Protein AF-L5LMW7-F1 (afdb_monomer)

Secondary structure (DSSP, 8-state):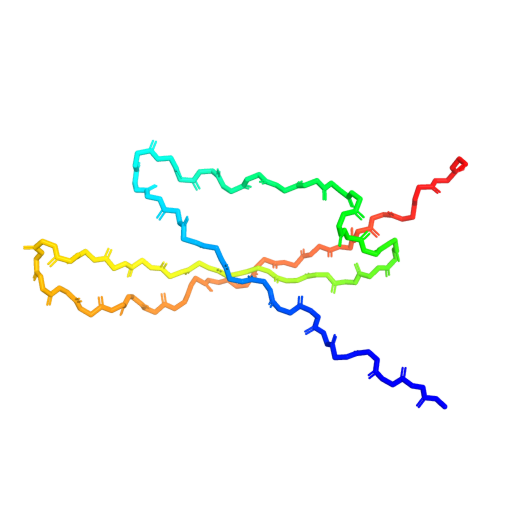
---PPP--------SSS------GGGSPTT-EEEE------GGGTPPPPPPPPPEEEE-PPP--

Radius of gyration: 15.25 Å; Cα contacts (8 Å, |Δi|>4): 53; chains: 1; bounding box: 36×22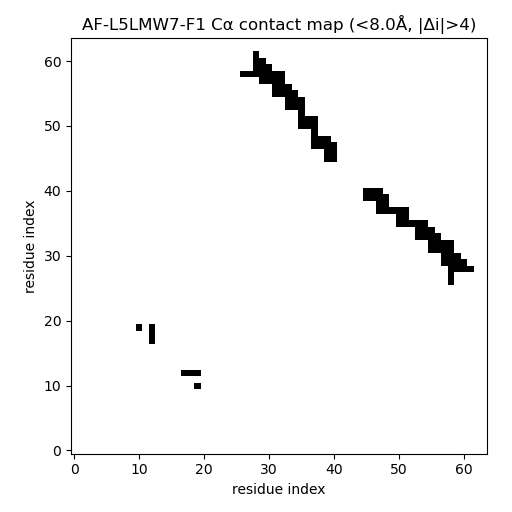×45 Å

Organism: Myotis davidii (NCBI:txid225400)

Mean predicted aligned error: 7.92 Å

Structure (mmCIF, N/CA/C/O backbone):
data_AF-L5LMW7-F1
#
_entry.id   AF-L5LMW7-F1
#
loop_
_atom_site.group_PDB
_atom_site.id
_atom_site.type_symbol
_atom_site.label_atom_id
_atom_site.label_alt_id
_atom_site.label_comp_id
_atom_site.label_asym_id
_atom_site.label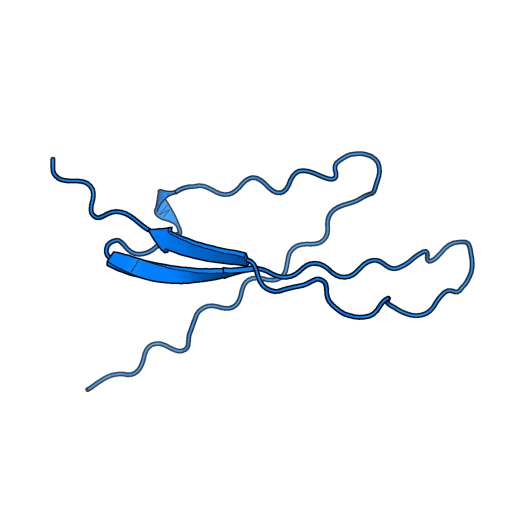_entity_id
_atom_site.label_seq_id
_atom_site.pdbx_PDB_ins_code
_atom_site.Cartn_x
_atom_site.Cartn_y
_atom_site.Cartn_z
_atom_site.occupancy
_atom_site.B_iso_or_equiv
_atom_site.auth_seq_id
_atom_site.auth_comp_id
_atom_site.auth_asym_id
_atom_site.auth_atom_id
_atom_site.pdbx_PDB_model_num
ATOM 1 N N . MET A 1 1 ? -3.911 -18.236 26.721 1.00 35.72 1 MET A N 1
ATOM 2 C CA . MET A 1 1 ? -3.523 -17.049 25.925 1.00 35.72 1 MET A CA 1
ATOM 3 C C . MET A 1 1 ? -3.222 -17.526 24.514 1.00 35.72 1 MET A C 1
ATOM 5 O O . MET A 1 1 ? -2.197 -18.157 24.320 1.00 35.72 1 MET A O 1
ATOM 9 N N . SER A 1 2 ? -4.148 -17.353 23.567 1.00 38.47 2 SER A N 1
ATOM 10 C CA . SER A 1 2 ? -3.964 -17.840 22.191 1.00 38.47 2 SER A CA 1
ATOM 11 C C . SER A 1 2 ? -3.449 -16.692 21.327 1.00 38.47 2 SER A C 1
ATOM 13 O O . SER A 1 2 ? -4.190 -15.746 21.057 1.00 38.47 2 SER A O 1
ATOM 15 N N . SER A 1 3 ? -2.174 -16.736 20.939 1.00 44.25 3 SER A N 1
ATOM 16 C CA . SER A 1 3 ? -1.597 -15.807 19.971 1.00 44.25 3 SER A CA 1
ATOM 17 C C . SER A 1 3 ? -2.182 -16.114 18.593 1.00 44.25 3 SER A C 1
ATOM 19 O O . SER A 1 3 ? -1.800 -17.076 17.933 1.00 44.25 3 SER A O 1
ATOM 21 N N . PHE A 1 4 ? -3.141 -15.305 18.140 1.00 49.12 4 PHE A N 1
ATOM 22 C CA . PHE A 1 4 ? -3.459 -15.284 16.717 1.00 49.12 4 PHE A CA 1
ATOM 23 C C . PHE A 1 4 ? -2.211 -14.773 15.992 1.00 49.12 4 PHE A C 1
ATOM 25 O O . PHE A 1 4 ? -1.747 -13.681 16.337 1.00 49.12 4 PHE A O 1
ATOM 32 N N . PRO A 1 5 ? -1.636 -15.527 15.038 1.00 50.72 5 PRO A N 1
ATOM 33 C CA . PRO A 1 5 ? -0.522 -15.011 14.266 1.00 50.72 5 PRO A CA 1
ATOM 34 C C . PRO A 1 5 ? -0.975 -13.703 13.604 1.00 50.72 5 PRO A C 1
ATOM 36 O O . PRO A 1 5 ? -2.135 -13.609 13.177 1.00 50.72 5 PRO A O 1
ATOM 39 N N . PRO A 1 6 ? -0.112 -12.675 13.549 1.00 56.28 6 PRO A N 1
ATOM 40 C CA . PRO A 1 6 ? 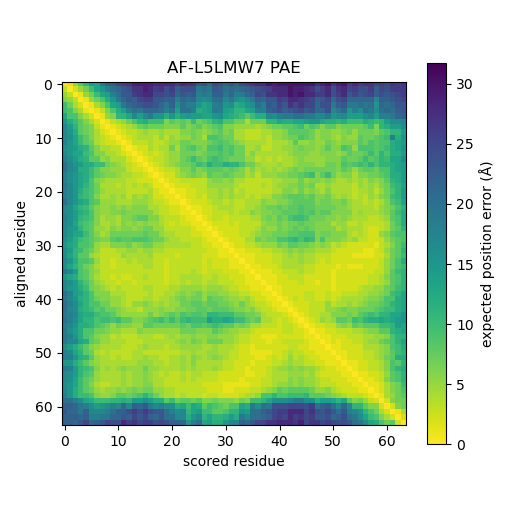-0.427 -11.472 12.800 1.00 56.28 6 PRO A CA 1
ATOM 41 C C . PRO A 1 6 ? -0.753 -11.903 11.370 1.00 56.28 6 PRO A C 1
ATOM 43 O O . PRO A 1 6 ? 0.073 -12.514 10.694 1.00 56.28 6 PRO A O 1
ATOM 46 N N . GLN A 1 7 ? -1.994 -11.662 10.946 1.00 67.25 7 GLN A N 1
ATOM 47 C CA . GLN A 1 7 ? -2.453 -11.996 9.604 1.00 67.25 7 GLN A CA 1
ATOM 48 C C . GLN A 1 7 ? -1.730 -11.050 8.643 1.00 67.25 7 GLN A C 1
ATOM 50 O O . GLN A 1 7 ? -2.144 -9.910 8.449 1.00 67.25 7 GLN A O 1
ATOM 55 N N . PHE A 1 8 ? -0.583 -11.482 8.124 1.00 69.50 8 PHE A N 1
ATOM 56 C CA . PHE A 1 8 ? 0.128 -10.761 7.081 1.00 69.50 8 PHE A CA 1
ATOM 57 C C . PHE A 1 8 ? -0.529 -11.104 5.748 1.00 69.50 8 PHE A C 1
ATOM 59 O O . PHE A 1 8 ? -0.616 -12.273 5.376 1.00 69.50 8 PHE A O 1
ATOM 66 N N . LEU A 1 9 ? -1.024 -10.083 5.056 1.00 77.69 9 LEU A N 1
ATOM 67 C CA . LEU A 1 9 ? -1.696 -10.226 3.774 1.00 77.69 9 LEU A CA 1
ATOM 68 C C . LEU A 1 9 ? -0.789 -9.659 2.685 1.00 77.69 9 LEU A C 1
ATOM 70 O O . LEU A 1 9 ? -0.376 -8.502 2.753 1.00 77.69 9 LEU A O 1
ATOM 74 N N . VAL A 1 10 ? -0.470 -10.490 1.694 1.00 79.12 10 VAL A N 1
ATOM 75 C CA . VAL A 1 10 ? 0.284 -10.087 0.504 1.00 79.12 10 VAL A CA 1
ATOM 76 C C . VAL A 1 10 ? -0.698 -9.958 -0.644 1.00 79.12 10 VAL A C 1
ATOM 78 O O . VAL A 1 10 ? -1.485 -10.868 -0.898 1.00 79.12 10 VAL A O 1
ATOM 81 N N . SER A 1 11 ? -0.670 -8.825 -1.334 1.00 81.38 11 SER A N 1
ATOM 82 C CA . SER A 1 11 ? -1.481 -8.597 -2.526 1.00 81.38 11 SER A CA 1
ATOM 83 C C . SER A 1 11 ? -0.610 -8.072 -3.648 1.00 81.38 11 SER A C 1
ATOM 85 O O . SER A 1 11 ? 0.193 -7.165 -3.441 1.00 81.38 11 SER A O 1
ATOM 87 N N . ASN A 1 12 ? -0.797 -8.642 -4.834 1.00 84.38 12 ASN A N 1
ATOM 88 C CA . ASN A 1 12 ? -0.158 -8.159 -6.045 1.00 84.38 12 ASN A CA 1
ATOM 89 C C . ASN A 1 12 ? -1.002 -7.028 -6.626 1.00 84.38 12 ASN A C 1
ATOM 91 O O . ASN A 1 12 ? -2.192 -7.204 -6.881 1.00 84.38 12 ASN A O 1
ATOM 95 N N . VAL A 1 13 ? -0.365 -5.884 -6.841 1.00 81.06 13 VAL A N 1
ATOM 96 C CA . VAL A 1 13 ? -0.918 -4.750 -7.584 1.00 81.06 13 VAL A CA 1
ATOM 97 C C . VAL A 1 13 ? -0.095 -4.554 -8.847 1.00 81.06 13 VAL A C 1
ATOM 99 O O . VAL A 1 13 ? 1.092 -4.882 -8.880 1.00 81.06 13 VAL A O 1
ATOM 102 N N . THR A 1 14 ? -0.726 -4.048 -9.898 1.00 85.81 14 THR A N 1
ATOM 103 C CA . THR A 1 14 ? -0.037 -3.735 -11.153 1.00 85.81 14 THR A CA 1
ATOM 104 C C . THR A 1 14 ? 0.173 -2.232 -11.260 1.00 85.81 14 THR A C 1
ATOM 106 O O . THR A 1 14 ? -0.480 -1.452 -10.571 1.00 85.81 14 THR A O 1
ATOM 109 N N . TYR A 1 15 ? 1.065 -1.798 -12.149 1.00 79.88 15 TYR A N 1
ATOM 110 C CA . TYR A 1 15 ? 1.24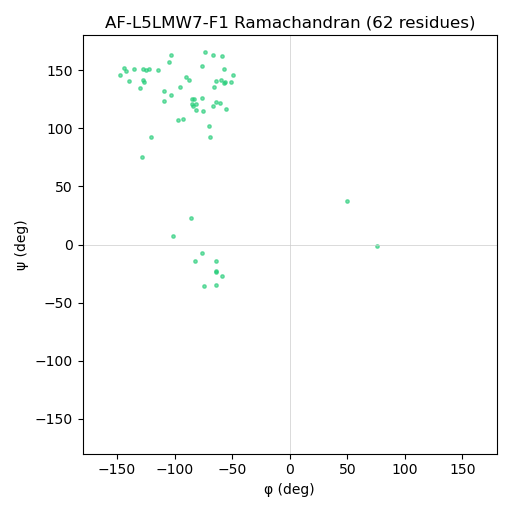3 -0.367 -12.414 1.00 79.88 15 TYR A CA 1
ATOM 111 C C . TYR A 1 15 ? -0.016 0.286 -13.014 1.00 79.88 15 TYR A C 1
ATOM 113 O O . TYR A 1 15 ? -0.185 1.497 -12.892 1.00 79.88 15 TYR A O 1
ATOM 121 N N . MET A 1 16 ? -0.894 -0.508 -13.641 1.00 85.12 16 MET A N 1
ATOM 122 C 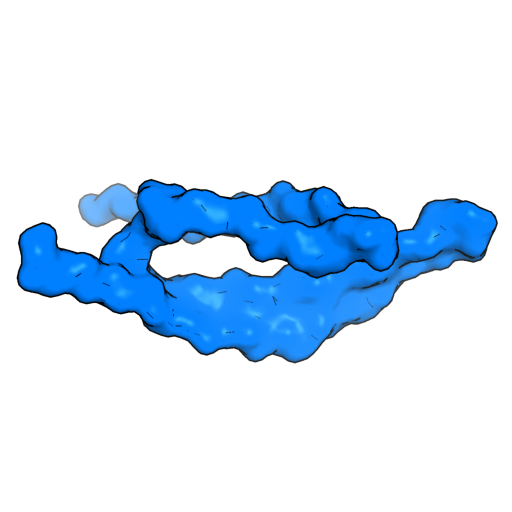CA . MET A 1 16 ? -2.180 -0.048 -14.170 1.00 85.12 16 MET A CA 1
ATOM 123 C C . MET A 1 16 ? -3.201 0.195 -13.055 1.00 85.12 16 MET A C 1
ATOM 125 O O . MET A 1 16 ? -3.974 1.145 -13.122 1.00 85.12 16 MET A O 1
ATOM 129 N N . GLU A 1 17 ? -3.177 -0.631 -12.009 1.00 87.75 17 GLU A N 1
ATOM 130 C CA . GLU A 1 17 ? -4.054 -0.515 -10.843 1.00 87.75 17 GLU A CA 1
ATOM 131 C C . GLU A 1 17 ? -3.219 -0.520 -9.554 1.00 87.75 17 GLU A C 1
ATOM 133 O O . GLU A 1 17 ? -3.173 -1.520 -8.832 1.00 87.75 17 GLU A O 1
ATOM 138 N N . PRO A 1 18 ? -2.538 0.600 -9.243 1.00 83.38 18 PRO A N 1
ATOM 139 C CA . PRO A 1 18 ? -1.606 0.664 -8.118 1.00 83.38 18 PRO A CA 1
ATOM 140 C C . PRO A 1 18 ? -2.311 0.770 -6.757 1.00 83.38 18 PRO A C 1
ATOM 142 O O . PRO A 1 18 ? -1.663 0.739 -5.711 1.00 83.38 18 PRO A O 1
ATOM 145 N N . ILE A 1 19 ? -3.637 0.936 -6.750 1.00 87.19 19 ILE A N 1
ATOM 146 C CA . ILE A 1 19 ? -4.426 1.174 -5.543 1.00 87.19 19 ILE A CA 1
ATOM 147 C C . ILE A 1 19 ? -4.941 -0.160 -5.003 1.00 87.19 19 ILE A C 1
ATOM 149 O O . ILE A 1 19 ? -5.890 -0.732 -5.535 1.00 87.19 19 ILE A O 1
ATOM 153 N N . LEU A 1 20 ? -4.376 -0.613 -3.884 1.00 85.56 20 LEU A N 1
ATOM 154 C CA . LEU A 1 20 ? -4.922 -1.745 -3.142 1.00 85.56 20 LEU A CA 1
ATOM 155 C C . LEU A 1 20 ? -6.088 -1.285 -2.256 1.00 85.56 20 LEU A C 1
ATOM 157 O O . LEU A 1 20 ? -5.897 -0.519 -1.311 1.00 85.56 20 LEU A O 1
ATOM 161 N N . ARG A 1 21 ? -7.298 -1.776 -2.538 1.00 86.69 21 ARG A N 1
ATOM 162 C CA . ARG A 1 21 ? -8.489 -1.550 -1.704 1.00 86.69 21 ARG A CA 1
ATOM 163 C C . ARG A 1 21 ? -8.857 -2.850 -1.004 1.00 86.69 21 ARG A C 1
ATOM 165 O O . ARG A 1 21 ? -8.960 -3.888 -1.649 1.00 86.69 21 ARG A O 1
ATOM 172 N N . PHE A 1 22 ? -9.093 -2.787 0.299 1.00 83.25 22 PHE A N 1
ATOM 173 C CA . PHE A 1 22 ? -9.588 -3.917 1.079 1.00 83.25 22 PHE A CA 1
ATOM 174 C C . PHE A 1 22 ? -10.704 -3.454 2.027 1.00 83.25 22 PHE A C 1
ATOM 176 O O . PHE A 1 22 ? -10.731 -2.279 2.412 1.00 83.25 22 PHE A O 1
ATOM 183 N N . PRO A 1 23 ? -11.658 -4.333 2.382 1.00 83.12 23 PRO A N 1
ATOM 184 C CA . PRO A 1 23 ? -12.752 -3.966 3.272 1.00 83.12 23 PRO A CA 1
ATOM 185 C C . PRO A 1 23 ? -12.231 -3.638 4.672 1.00 83.12 23 PRO A C 1
ATOM 187 O O . PRO A 1 23 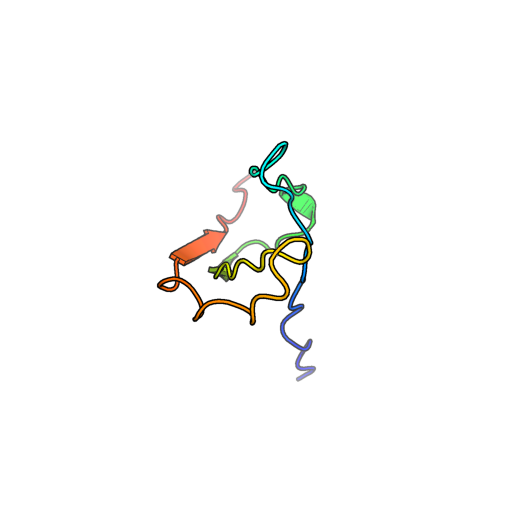? -11.453 -4.398 5.237 1.00 83.12 23 PRO A O 1
ATOM 190 N N . ALA A 1 24 ? -12.715 -2.560 5.290 1.00 80.56 24 ALA A N 1
ATOM 191 C CA . ALA A 1 24 ? -12.359 -2.247 6.677 1.00 80.56 24 ALA A CA 1
ATOM 192 C C . ALA A 1 24 ? -12.747 -3.377 7.651 1.00 80.56 24 ALA A C 1
ATOM 194 O O . ALA A 1 24 ? -12.066 -3.582 8.647 1.00 80.56 24 ALA A O 1
ATOM 195 N N . SER A 1 25 ? -13.775 -4.168 7.319 1.00 81.00 25 SER A N 1
ATOM 196 C CA . SER A 1 25 ? -14.209 -5.336 8.093 1.00 81.00 25 SER A CA 1
ATOM 197 C C . SER A 1 25 ? -13.173 -6.463 8.173 1.00 81.00 25 SER A C 1
ATOM 199 O O . SER A 1 25 ? -13.331 -7.365 8.991 1.00 81.00 25 SER A O 1
ATOM 201 N N . THR A 1 26 ? -12.128 -6.453 7.335 1.00 82.25 26 THR A N 1
ATOM 202 C CA . THR A 1 26 ? -11.013 -7.407 7.457 1.00 82.25 26 THR A CA 1
ATOM 203 C C . THR A 1 26 ? -9.989 -6.971 8.503 1.00 82.25 26 THR A C 1
ATOM 205 O 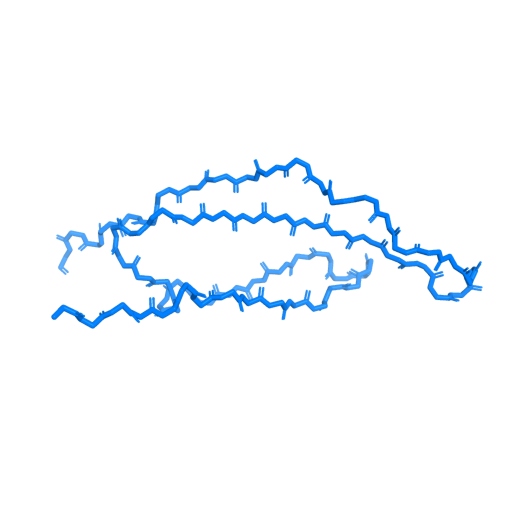O . THR A 1 26 ? -9.136 -7.768 8.892 1.00 82.25 26 THR A O 1
ATOM 208 N N . LEU A 1 27 ? -10.037 -5.710 8.944 1.00 83.12 27 LEU A N 1
ATOM 209 C CA . LEU A 1 27 ? -9.192 -5.198 10.012 1.00 83.12 27 LEU A CA 1
ATOM 210 C C . LEU A 1 27 ? -9.881 -5.382 11.367 1.00 83.12 27 LEU A C 1
ATOM 212 O O . LEU A 1 27 ? -11.095 -5.269 11.508 1.00 83.12 27 LEU A O 1
ATOM 216 N N . ARG A 1 28 ? -9.072 -5.673 12.382 1.00 84.50 28 ARG A N 1
ATOM 217 C CA . ARG A 1 28 ? -9.491 -5.761 13.775 1.00 84.50 28 ARG A CA 1
ATOM 218 C C . ARG A 1 28 ? -9.509 -4.354 14.369 1.00 84.50 28 ARG A C 1
ATOM 220 O O . ARG A 1 28 ? -8.473 -3.682 14.300 1.00 84.50 28 ARG A O 1
ATOM 227 N N . PRO A 1 29 ? -10.637 -3.921 14.951 1.00 85.31 29 PRO A N 1
ATOM 228 C CA . PRO A 1 29 ? -10.707 -2.691 15.733 1.00 85.31 29 PRO A CA 1
ATOM 229 C C . PRO A 1 29 ? -9.604 -2.649 16.802 1.00 85.31 29 PRO A C 1
ATOM 231 O O . PRO A 1 29 ? -9.225 -3.690 17.346 1.00 85.31 29 PRO A O 1
ATOM 234 N N . GLY A 1 30 ? -9.006 -1.473 17.006 1.00 85.31 30 GLY A N 1
ATOM 235 C CA . GLY A 1 30 ? -7.999 -1.238 18.045 1.00 85.31 30 GLY A CA 1
ATOM 236 C C . GLY A 1 30 ? -6.604 -1.797 17.747 1.00 85.31 30 GLY A C 1
ATOM 237 O O . GLY A 1 30 ? -5.682 -1.606 18.542 1.00 85.31 30 GLY A O 1
ATOM 238 N N . ALA A 1 31 ? -6.402 -2.465 16.607 1.00 86.06 31 ALA A N 1
ATOM 239 C CA . ALA A 1 31 ? -5.106 -3.026 16.242 1.00 86.06 31 ALA A CA 1
ATOM 240 C C . ALA A 1 31 ? -4.215 -2.021 15.490 1.00 86.06 31 ALA A C 1
ATOM 242 O O . ALA A 1 31 ? -4.667 -1.252 14.635 1.00 86.06 31 ALA A O 1
ATOM 243 N N . LEU A 1 32 ? -2.913 -2.062 15.791 1.00 87.19 32 LEU A N 1
ATOM 244 C CA . LEU A 1 32 ? -1.884 -1.326 15.061 1.00 87.19 32 LEU A CA 1
ATOM 245 C C . LEU A 1 32 ? -1.451 -2.129 13.830 1.00 87.19 32 LEU A C 1
ATOM 247 O O . LEU A 1 32 ? -0.915 -3.232 13.950 1.00 87.19 32 LEU A O 1
ATOM 251 N N . TYR A 1 33 ? -1.638 -1.549 12.650 1.00 88.69 33 TYR A N 1
ATOM 252 C CA . TYR A 1 33 ? -1.263 -2.144 11.374 1.00 88.69 33 TYR A CA 1
ATOM 253 C C . TYR A 1 33 ? -0.015 -1.489 10.794 1.00 88.69 33 TYR A C 1
ATOM 255 O O . TYR A 1 33 ? 0.326 -0.347 11.109 1.00 88.69 33 TYR A O 1
ATOM 263 N N . SER A 1 34 ? 0.679 -2.228 9.926 1.00 90.25 34 SER A N 1
ATOM 264 C CA . SER A 1 34 ? 1.767 -1.677 9.128 1.00 90.25 34 SER A CA 1
ATOM 265 C C . SER A 1 34 ? 1.749 -2.212 7.705 1.00 90.25 34 SER A C 1
ATOM 267 O O . SER A 1 34 ? 1.535 -3.408 7.520 1.00 90.25 34 SER A O 1
ATOM 269 N N . ALA A 1 35 ? 2.043 -1.353 6.733 1.00 90.69 35 ALA A N 1
ATOM 270 C CA . ALA A 1 35 ? 2.142 -1.704 5.322 1.00 90.69 35 ALA A CA 1
ATOM 271 C C . ALA A 1 35 ? 3.499 -1.295 4.743 1.00 90.69 35 ALA A C 1
ATOM 273 O O . ALA A 1 35 ? 4.128 -0.326 5.185 1.00 90.69 35 ALA A O 1
ATOM 274 N N . ARG A 1 36 ? 3.935 -2.071 3.752 1.00 93.25 36 ARG A N 1
ATOM 275 C CA . ARG A 1 36 ? 5.120 -1.849 2.921 1.00 93.25 36 ARG A CA 1
ATOM 276 C C . ARG A 1 36 ? 4.808 -2.325 1.508 1.00 93.25 36 ARG A C 1
ATOM 278 O O . ARG A 1 36 ? 4.003 -3.237 1.341 1.00 93.25 36 ARG A O 1
ATOM 285 N N . VAL A 1 37 ? 5.464 -1.729 0.522 1.00 91.06 37 VAL A N 1
ATOM 286 C CA . VAL A 1 37 ? 5.312 -2.082 -0.893 1.00 91.06 37 VAL A CA 1
ATOM 287 C C . VAL A 1 37 ? 6.690 -2.362 -1.483 1.00 91.06 37 VAL A C 1
ATOM 289 O O . VAL A 1 37 ? 7.651 -1.671 -1.155 1.00 91.06 37 VAL A O 1
ATOM 292 N N . ALA A 1 38 ? 6.785 -3.379 -2.331 1.00 92.00 38 ALA A N 1
ATOM 293 C CA . ALA A 1 38 ? 7.935 -3.642 -3.188 1.00 92.00 38 ALA A CA 1
ATOM 294 C C . ALA A 1 38 ? 7.427 -3.790 -4.626 1.00 92.00 38 ALA A C 1
ATOM 296 O O . ALA A 1 38 ? 6.282 -4.195 -4.839 1.00 92.00 38 ALA A O 1
ATOM 297 N N . ALA A 1 39 ? 8.263 -3.443 -5.599 1.00 90.81 39 ALA A N 1
ATOM 298 C CA . ALA A 1 39 ? 7.926 -3.518 -7.014 1.00 90.81 39 ALA A CA 1
ATOM 299 C C . ALA A 1 39 ? 8.916 -4.418 -7.754 1.00 90.81 39 ALA A C 1
ATOM 301 O O . ALA A 1 39 ? 10.084 -4.512 -7.387 1.00 90.81 39 ALA A O 1
ATOM 302 N N . TRP A 1 40 ? 8.451 -5.055 -8.820 1.00 91.31 40 TRP A N 1
ATOM 303 C CA . TRP A 1 40 ? 9.279 -5.819 -9.748 1.00 91.31 40 TRP A CA 1
ATOM 304 C C . TRP A 1 40 ? 8.764 -5.605 -11.170 1.00 91.31 40 TRP A C 1
ATOM 306 O O . TRP A 1 40 ? 7.572 -5.362 -11.370 1.00 91.31 40 TRP A O 1
ATOM 316 N N . ALA A 1 41 ? 9.663 -5.664 -12.148 1.00 88.88 41 ALA A N 1
ATOM 317 C CA . ALA A 1 41 ? 9.357 -5.473 -13.556 1.00 88.88 41 ALA A CA 1
ATOM 318 C C . ALA A 1 41 ? 9.757 -6.745 -14.331 1.00 88.88 41 ALA A C 1
ATOM 320 O O . ALA A 1 41 ? 10.918 -6.878 -14.739 1.00 88.88 41 ALA A O 1
ATOM 321 N N . PRO A 1 42 ? 8.824 -7.700 -14.518 1.00 85.62 42 PRO A N 1
ATOM 322 C CA . PRO A 1 42 ? 9.138 -9.002 -15.106 1.00 85.62 42 PRO A CA 1
ATOM 323 C C . PRO A 1 42 ? 9.622 -8.889 -16.558 1.00 85.62 42 PRO A C 1
ATOM 325 O O . PRO A 1 42 ? 10.543 -9.605 -16.941 1.00 85.62 42 PRO A O 1
ATOM 328 N N . ASP A 1 43 ? 9.090 -7.937 -17.330 1.00 89.00 43 ASP A N 1
ATOM 329 C CA . ASP A 1 43 ? 9.466 -7.715 -18.737 1.00 89.00 43 ASP A CA 1
ATOM 330 C C . ASP A 1 43 ? 10.932 -7.2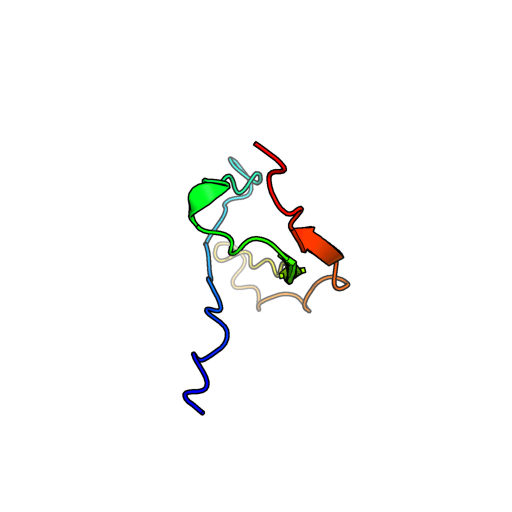92 -18.917 1.00 89.00 43 ASP A C 1
ATOM 332 O O . ASP A 1 43 ? 11.527 -7.504 -19.972 1.00 89.00 43 ASP A O 1
ATOM 336 N N . TYR A 1 44 ? 11.537 -6.724 -17.872 1.00 88.25 44 TYR A N 1
ATOM 337 C CA . TYR A 1 44 ? 12.941 -6.311 -17.855 1.00 88.25 44 TYR A CA 1
ATOM 338 C C . TYR A 1 44 ? 13.838 -7.313 -17.120 1.00 88.25 44 TYR A C 1
ATOM 340 O O . TYR A 1 44 ? 15.009 -7.020 -16.878 1.00 88.25 44 TYR A O 1
ATOM 348 N N . ASN A 1 45 ? 13.293 -8.476 -16.738 1.00 88.75 45 ASN A N 1
ATOM 349 C CA . ASN A 1 45 ? 13.962 -9.473 -15.906 1.00 88.75 45 ASN A CA 1
ATOM 350 C C . ASN A 1 45 ? 14.582 -8.850 -14.636 1.00 88.75 45 ASN A C 1
ATOM 352 O O . ASN A 1 45 ? 15.696 -9.193 -14.233 1.00 88.75 45 ASN A O 1
ATOM 356 N N . SER A 1 46 ? 13.887 -7.870 -14.040 1.00 88.62 46 SER A N 1
ATOM 357 C CA . SER A 1 46 ? 14.383 -7.165 -12.860 1.00 88.62 46 SER A CA 1
ATOM 358 C C . SER A 1 46 ? 14.227 -8.025 -11.607 1.00 88.62 46 SER A C 1
ATOM 360 O O . SER A 1 46 ? 13.306 -8.835 -11.487 1.00 88.62 46 SER A O 1
ATOM 362 N N . LEU A 1 47 ? 15.084 -7.787 -10.616 1.00 92.81 47 LEU A N 1
ATOM 363 C CA . LEU A 1 47 ? 14.824 -8.251 -9.256 1.00 92.81 47 LEU A CA 1
ATOM 364 C C . LEU A 1 47 ? 13.717 -7.401 -8.612 1.00 92.81 47 LEU A C 1
ATOM 366 O O . LEU A 1 47 ? 13.371 -6.324 -9.112 1.00 92.81 47 LEU A O 1
ATOM 370 N N . TRP A 1 48 ? 13.168 -7.892 -7.501 1.00 92.00 48 TRP A N 1
ATOM 371 C CA . TRP A 1 48 ? 12.333 -7.076 -6.621 1.00 92.00 48 TRP A CA 1
ATOM 372 C C . TRP A 1 48 ? 13.135 -5.886 -6.091 1.00 92.00 48 TRP A C 1
ATOM 374 O O . TRP A 1 48 ? 14.318 -6.014 -5.771 1.00 92.00 48 TRP A O 1
ATOM 384 N N . SER A 1 49 ? 12.481 -4.734 -5.980 1.00 92.50 49 SER A N 1
ATOM 385 C CA . SER A 1 49 ? 13.028 -3.580 -5.282 1.00 92.50 49 SER A CA 1
ATOM 386 C C . SER A 1 49 ? 13.158 -3.865 -3.788 1.00 92.50 49 SER A C 1
ATOM 388 O O . SER A 1 49 ? 12.466 -4.723 -3.233 1.00 92.50 49 SER A O 1
ATOM 390 N N . GLU A 1 50 ? 13.956 -3.049 -3.106 1.00 94.94 50 GLU A N 1
ATOM 391 C CA . GLU A 1 50 ? 13.855 -2.945 -1.654 1.00 94.94 50 GLU A CA 1
ATOM 392 C C . GLU A 1 50 ? 12.437 -2.532 -1.235 1.00 94.94 50 GLU A C 1
ATOM 394 O O . GLU A 1 50 ? 11.713 -1.845 -1.970 1.00 94.94 50 GLU A O 1
ATOM 399 N N . TRP A 1 51 ? 12.038 -2.965 -0.039 1.00 92.62 51 TRP A N 1
ATOM 400 C CA . TRP A 1 51 ? 10.758 -2.577 0.540 1.00 92.62 51 TRP A CA 1
ATOM 401 C C . TRP A 1 51 ? 10.713 -1.073 0.804 1.00 92.62 51 TRP A C 1
ATOM 403 O O . TRP A 1 51 ? 11.666 -0.480 1.311 1.00 92.62 51 TRP A O 1
ATOM 413 N N . SER A 1 52 ? 9.554 -0.471 0.551 1.00 93.31 52 SER A N 1
ATOM 414 C CA . SER A 1 52 ? 9.286 0.917 0.905 1.00 93.31 52 SER A CA 1
ATOM 415 C C . SER A 1 52 ? 9.443 1.162 2.414 1.00 93.31 52 SER A C 1
ATOM 417 O O . SER A 1 52 ? 9.321 0.232 3.231 1.00 93.31 52 SER A O 1
ATOM 419 N N . PRO A 1 53 ? 9.593 2.434 2.828 1.00 94.62 53 PRO A N 1
ATOM 420 C CA . PRO A 1 53 ? 9.384 2.821 4.213 1.00 94.62 53 PRO A CA 1
ATOM 421 C C . PRO A 1 53 ? 8.055 2.275 4.743 1.00 94.62 53 PRO A C 1
ATOM 423 O O . PRO A 1 53 ? 7.069 2.130 4.014 1.00 94.62 53 PRO A O 1
ATOM 426 N N . ARG A 1 54 ? 8.049 1.935 6.032 1.00 93.38 54 ARG A N 1
ATOM 427 C CA . ARG A 1 54 ? 6.876 1.375 6.702 1.00 93.38 54 ARG A CA 1
ATOM 428 C C . ARG A 1 54 ? 5.873 2.491 6.971 1.00 93.38 54 ARG A C 1
ATOM 430 O O . ARG A 1 54 ? 6.211 3.451 7.654 1.00 93.38 54 ARG A O 1
ATOM 437 N N . VAL A 1 55 ? 4.637 2.309 6.524 1.00 92.12 55 VAL A N 1
ATOM 438 C CA . VAL A 1 55 ? 3.501 3.120 6.976 1.00 92.12 55 VAL A CA 1
ATOM 439 C C . VAL A 1 55 ? 2.808 2.365 8.099 1.00 92.12 55 VAL A C 1
ATOM 441 O O . VAL A 1 55 ? 2.628 1.152 7.997 1.00 92.12 55 VAL A O 1
ATOM 444 N N . GLN A 1 56 ? 2.450 3.056 9.178 1.00 92.38 56 GLN A N 1
ATOM 445 C CA . GLN A 1 56 ? 1.749 2.473 10.320 1.00 92.38 56 GLN A CA 1
ATOM 446 C C . GLN A 1 56 ? 0.495 3.277 10.633 1.00 92.38 56 GLN A C 1
ATOM 448 O O . GLN A 1 56 ? 0.512 4.503 10.546 1.00 92.38 56 GLN A O 1
ATOM 453 N N . TRP A 1 57 ? -0.583 2.588 11.000 1.00 89.12 57 TRP A N 1
ATOM 454 C CA . TRP A 1 57 ? -1.834 3.227 11.399 1.00 89.12 57 TRP A CA 1
ATOM 455 C C . TRP A 1 57 ? -2.551 2.404 12.465 1.00 89.12 57 TRP A C 1
ATOM 457 O O . TRP A 1 57 ? -2.491 1.173 12.465 1.00 89.12 57 TRP A O 1
ATOM 467 N N . LEU A 1 58 ? -3.237 3.095 13.374 1.00 88.56 58 LEU A N 1
ATOM 468 C CA . LEU A 1 58 ? -4.164 2.478 14.313 1.00 88.56 58 LEU A CA 1
ATOM 469 C C . LEU A 1 58 ? -5.516 2.335 13.613 1.00 88.56 58 LEU A C 1
ATOM 471 O O . LEU A 1 58 ? -6.078 3.331 13.154 1.00 88.56 58 LEU A O 1
ATOM 475 N N . HIS A 1 59 ? -6.032 1.113 13.496 1.00 86.12 59 HIS A N 1
ATOM 476 C CA . HIS A 1 59 ? -7.394 0.935 13.013 1.00 86.12 59 HIS A CA 1
ATOM 477 C C . HIS A 1 59 ? -8.362 1.314 14.134 1.00 86.12 59 HIS A C 1
ATOM 479 O O . HIS A 1 59 ? -8.359 0.693 15.196 1.00 86.12 59 HIS A O 1
ATOM 485 N N . GLY A 1 60 ? -9.134 2.378 13.906 1.00 79.69 60 GLY A N 1
ATOM 486 C CA . GLY A 1 60 ? -10.051 2.916 14.902 1.00 79.69 60 GLY A CA 1
ATOM 487 C C . GLY A 1 60 ? -11.060 1.872 15.372 1.00 79.69 60 GLY A C 1
ATOM 488 O O . GLY A 1 60 ? -11.599 1.105 14.576 1.00 79.69 60 GLY A O 1
ATOM 489 N N . GLU A 1 61 ? -11.317 1.866 16.675 1.00 65.19 61 GLU A N 1
ATOM 490 C CA . GLU A 1 61 ? -12.516 1.255 17.237 1.00 65.19 61 GLU A CA 1
ATOM 491 C C . GLU A 1 61 ? -13.726 1.990 16.637 1.00 65.19 61 GLU A C 1
ATOM 493 O O . GLU A 1 61 ? -13.804 3.215 16.736 1.00 65.19 61 GLU A O 1
ATOM 498 N N . CYS A 1 62 ? -14.642 1.290 15.959 1.00 57.84 62 CYS A N 1
ATOM 499 C CA . CYS A 1 62 ? -15.923 1.905 15.602 1.00 57.84 62 CYS A CA 1
ATOM 500 C C . CYS A 1 62 ? -16.701 2.154 16.907 1.00 57.84 62 CYS A C 1
ATOM 502 O O . CYS A 1 62 ? -16.984 1.176 17.594 1.00 57.84 62 CYS A O 1
ATOM 504 N N . PRO A 1 63 ? -17.054 3.403 17.275 1.00 50.59 63 PRO A N 1
ATOM 505 C CA . PRO A 1 63 ? -17.727 3.693 18.542 1.00 50.59 63 PRO A CA 1
ATOM 506 C C . PRO A 1 63 ? -19.262 3.554 18.488 1.00 50.59 63 PRO A C 1
ATOM 508 O O . PRO A 1 63 ? -19.942 4.175 19.303 1.00 50.59 63 PRO A O 1
ATOM 511 N N . TRP A 1 64 ? -19.819 2.789 17.542 1.00 55.47 64 TRP A N 1
ATOM 512 C CA . TRP A 1 64 ? -21.274 2.614 17.391 1.00 55.47 64 TRP A CA 1
ATOM 513 C C . TRP A 1 64 ? -21.708 1.205 17.773 1.00 55.47 64 TRP A C 1
ATOM 515 O O . TRP A 1 64 ? -21.130 0.252 17.200 1.00 55.47 64 TRP A O 1
#

Foldseek 3Di:
DDDDDPPDDDDDDDPVGNDDDDDLVVDDAQDKDKDWDWDDDVVVVGDIDPIDPIDIDGSHDPPD

Sequence (64 aa):
MSSFPPQFLVSNVTYMEPILRFPASTLRPGALYSARVAAWAPDYNSLWSEWSPRVQWLHGECPW

Solvent-accessible surface area (backbone atoms only — not comparable to full-atom values): 4550 Å² total; per-residue (Å²): 137,83,82,74,74,83,84,80,83,84,78,91,68,45,91,91,51,72,73,86,83,78,65,71,85,80,55,60,65,69,39,78,47,74,50,67,52,66,53,66,45,72,95,74,72,48,69,70,49,76,69,45,76,76,47,72,50,71,38,66,64,77,94,121

InterPro domains:
  IPR013783 Immunoglobulin-like fold [G3DSA:2.60.40.10] (3-61)
  IPR036116 Fibronectin type III superfamily [SSF49265] (10-57)

Nearest PDB structures (foldseek):
  2win-assembly2_F  TM=6.296E-01  e=9.191E+00  Homo sapiens
  2win-assembly1_B  TM=6.296E-01  e=9.191E+00  Homo sapiens
  2win-assembly2_D  TM=6.296E-01  e=9.191E+00  Homo sapiens

pLDDT: mean 80.91, std 14.54, range [35.72, 94.94]